Protein AF-A0A0P9E4F4-F1 (afdb_monomer)

Solvent-accessible surface area (backbone atoms only — not comparable to full-atom values): 10486 Å² total; per-residue (Å²): 132,84,81,77,81,78,55,58,77,39,74,25,90,86,70,77,80,37,35,20,54,76,41,73,68,65,57,85,72,80,91,80,84,92,82,88,83,90,85,92,75,81,88,75,91,70,77,76,73,96,77,68,70,87,76,65,38,74,69,51,46,50,49,49,63,70,72,52,89,61,93,42,73,69,57,48,54,44,43,58,50,37,49,62,71,40,55,89,82,46,57,46,65,58,41,44,49,45,44,51,52,49,49,54,49,47,64,72,68,58,71,87,80,89,54,65,48,47,56,44,38,8,49,52,36,33,52,20,60,78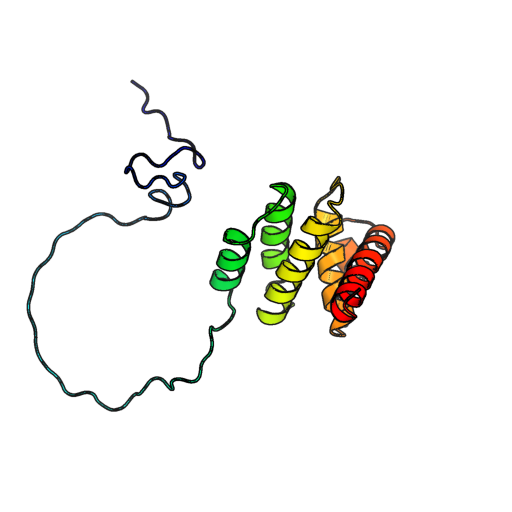,70,68,42,81,81,51,35,54,67,55,38,17,64,75,47,73,44,59,40,67,59,25,51,60,48,15,51,55,52,46,54,50,54,51,36,62,74,68,78,103

Secondary structure (DSSP, 8-state):
-PPPPPPTTSBPTTSSSSBGGGTTTT--PPP-------------S----S-------HHHHHHHHHHS--SSHHHHHHHHHHHHHHBTTB-HHHHHHHHHHHHHHHHHH----S-HHHHHHHHHHHHHHHHT-TT--HHHHHHHHT--HHHHHHHHHHHHHHHHHHHTT-

Sequence (170 aa):
MKLRKIGRNEPCPCGSGKKYKHCCLLTGEAPQLQAAAPNIGSPSNSRPSADQGPSLNAETVQTLIEVLDWPQEIYQSVAEQLAGQMTGTFDWQRITEAVALWHAYASHERPQIRKADVMLAAVEYAIGSMHGVAEVTQSALSAKYNVSSGSIAQRAQKITEFAEQMKNGK

Foldseek 3Di:
DDDDDDDQQPQPPVPPRHGVVVPVVPPPDDDDDDDDDDDDDDDDDDDPPPPDDPQQDPVNQLVVLVPQDAPDPLLSVLLNVLLVVCPPVDDSVLNSVLSVLSSVCCVVVVDDPPDSLLVSLQSQLLSCVVVVPVCSALVNSCVVSVHHSVSSVVSNVVSNVVVVCVVVVD

Radius of gyration: 21.68 Å; Cα contacts (8 Å, |Δi|>4): 140; chains: 1; bounding box: 40×51×58 Å

pLDDT: mean 85.3, std 18.38, range [38.75, 98.62]

Structure (mmCIF, N/CA/C/O backbone):
data_AF-A0A0P9E4F4-F1
#
_entry.id   AF-A0A0P9E4F4-F1
#
loop_
_atom_site.group_PDB
_atom_site.id
_atom_site.type_symbol
_atom_site.label_atom_id
_atom_site.label_alt_id
_atom_site.label_comp_id
_atom_site.label_asym_id
_atom_site.label_entity_id
_atom_site.label_seq_id
_atom_site.pdbx_PDB_ins_code
_atom_site.Cartn_x
_atom_site.Cartn_y
_atom_site.Cartn_z
_atom_site.occupancy
_atom_site.B_iso_or_equiv
_atom_site.auth_seq_id
_atom_site.auth_comp_id
_atom_site.auth_asym_id
_atom_site.auth_atom_id
_atom_site.pdbx_PDB_model_num
ATOM 1 N N . MET A 1 1 ? -16.386 -1.920 -45.097 1.00 41.28 1 MET A N 1
ATOM 2 C CA . MET A 1 1 ? -15.556 -2.785 -44.223 1.00 41.28 1 MET A CA 1
ATOM 3 C C . MET A 1 1 ? -15.353 -2.073 -42.889 1.00 41.28 1 MET A C 1
ATOM 5 O O . MET A 1 1 ? -14.961 -0.916 -42.903 1.00 41.28 1 MET A O 1
ATOM 9 N N . LYS A 1 2 ? -15.690 -2.699 -41.752 1.00 48.06 2 LYS A N 1
ATOM 10 C CA . LYS A 1 2 ? -15.477 -2.107 -40.416 1.00 48.06 2 LYS A CA 1
ATOM 11 C C . LYS A 1 2 ? -13.978 -2.150 -40.088 1.00 48.06 2 LYS A C 1
ATOM 13 O O . LYS A 1 2 ? -13.427 -3.248 -40.034 1.00 48.06 2 LYS A O 1
ATOM 18 N N . LEU A 1 3 ? -13.333 -1.000 -39.861 1.00 54.00 3 LEU A N 1
ATOM 19 C CA . LEU A 1 3 ? -11.995 -0.970 -39.257 1.00 54.00 3 LEU A CA 1
ATOM 20 C C . LEU A 1 3 ? -12.082 -1.648 -37.884 1.00 54.00 3 LEU A C 1
ATOM 22 O O . LEU A 1 3 ? -12.845 -1.215 -37.018 1.00 54.00 3 LEU A O 1
ATOM 26 N N . ARG A 1 4 ? -11.340 -2.742 -37.695 1.00 58.84 4 ARG A N 1
ATOM 27 C CA . ARG A 1 4 ? -11.236 -3.400 -36.391 1.00 58.84 4 ARG A CA 1
ATOM 28 C C . ARG A 1 4 ? -10.456 -2.468 -35.464 1.00 58.84 4 ARG A C 1
ATOM 30 O O . ARG A 1 4 ? -9.316 -2.127 -35.760 1.00 58.84 4 ARG A O 1
ATOM 37 N N . LYS A 1 5 ? -11.076 -2.039 -34.361 1.00 70.56 5 LYS A N 1
ATOM 38 C CA . LYS A 1 5 ? -10.369 -1.337 -33.283 1.00 70.56 5 LYS A CA 1
ATOM 39 C C . LYS A 1 5 ? -9.335 -2.299 -32.706 1.00 70.56 5 LYS A C 1
ATOM 41 O O . LYS A 1 5 ? -9.703 -3.367 -32.224 1.00 70.56 5 LYS A O 1
ATOM 46 N N . ILE A 1 6 ? -8.063 -1.935 -32.801 1.00 77.69 6 ILE A N 1
ATOM 47 C CA . ILE A 1 6 ? -6.970 -2.702 -32.213 1.00 77.69 6 ILE A CA 1
ATOM 48 C C . ILE A 1 6 ? -7.110 -2.729 -30.682 1.00 77.69 6 ILE A C 1
ATOM 50 O O . ILE A 1 6 ? -7.473 -1.728 -30.058 1.00 77.69 6 ILE A O 1
ATOM 54 N N . GLY A 1 7 ? -6.882 -3.894 -30.076 1.00 81.56 7 GLY A N 1
ATOM 55 C CA . GLY A 1 7 ? -6.971 -4.067 -28.628 1.00 81.56 7 GLY A CA 1
ATOM 56 C C . GLY A 1 7 ? -5.811 -3.375 -27.910 1.00 81.56 7 GLY A C 1
ATOM 57 O O . GLY A 1 7 ? -4.672 -3.436 -28.357 1.00 81.56 7 GLY A O 1
ATOM 58 N N . ARG A 1 8 ? -6.073 -2.747 -26.756 1.00 86.62 8 ARG A N 1
ATOM 59 C CA . ARG A 1 8 ? -5.061 -2.029 -25.948 1.00 86.62 8 ARG A CA 1
ATOM 60 C C . ARG A 1 8 ? -3.827 -2.889 -25.605 1.00 86.62 8 ARG A C 1
ATOM 62 O O . ARG A 1 8 ? -2.733 -2.355 -25.485 1.00 86.62 8 ARG A O 1
ATOM 69 N N . ASN A 1 9 ? -3.982 -4.206 -25.468 1.00 84.94 9 ASN A N 1
ATOM 70 C CA . ASN A 1 9 ? -2.897 -5.127 -25.107 1.00 84.94 9 ASN A CA 1
ATOM 71 C C . ASN A 1 9 ? -2.233 -5.834 -26.308 1.00 84.94 9 ASN A C 1
ATOM 73 O O . ASN A 1 9 ? -1.271 -6.566 -26.093 1.00 84.94 9 ASN A O 1
ATOM 77 N N . GLU A 1 10 ? -2.721 -5.621 -27.534 1.00 89.62 10 GLU A N 1
ATOM 78 C CA . GLU A 1 10 ? -2.151 -6.213 -28.756 1.00 89.62 10 GLU A CA 1
ATOM 79 C C . GLU A 1 10 ? -0.761 -5.630 -29.057 1.00 89.62 10 GLU A C 1
ATOM 81 O O . GLU A 1 10 ? -0.484 -4.496 -28.646 1.00 89.62 10 GLU A O 1
ATOM 86 N N . PRO A 1 11 ? 0.118 -6.346 -29.784 1.00 88.69 11 PRO A N 1
ATOM 87 C CA . PRO A 1 11 ? 1.371 -5.774 -30.266 1.00 88.69 11 PRO A CA 1
ATOM 88 C C . PRO A 1 11 ? 1.107 -4.512 -31.095 1.00 88.69 11 PRO A C 1
ATOM 90 O O . PRO A 1 11 ? 0.208 -4.460 -31.935 1.00 88.69 11 PRO A O 1
ATOM 93 N N . CYS A 1 12 ? 1.885 -3.466 -30.830 1.00 90.38 12 CYS A N 1
ATOM 94 C CA . CYS A 1 12 ? 1.696 -2.172 -31.457 1.00 90.38 12 CYS A CA 1
ATOM 95 C C . CYS A 1 12 ? 2.067 -2.245 -32.950 1.00 90.38 12 CYS A C 1
ATOM 97 O O . CYS A 1 12 ? 3.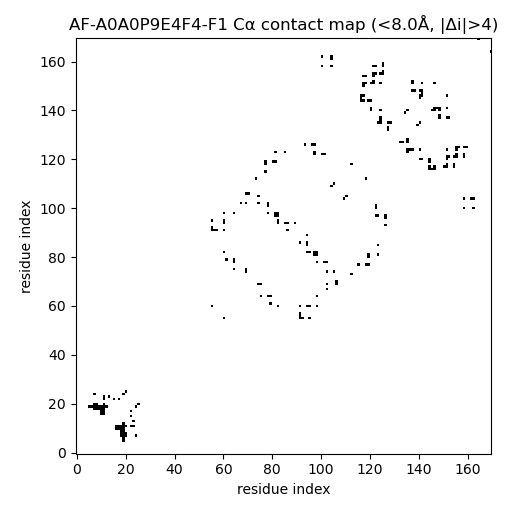178 -2.668 -33.283 1.00 90.38 12 CYS A O 1
ATOM 99 N N . PRO A 1 13 ? 1.193 -1.780 -33.862 1.00 86.31 13 PRO A N 1
ATOM 100 C CA . PRO A 1 13 ? 1.388 -1.939 -35.302 1.00 86.31 13 PRO A CA 1
ATOM 101 C C . PRO A 1 13 ? 2.495 -1.041 -35.871 1.00 86.31 13 PRO A C 1
ATOM 103 O O . PRO A 1 13 ? 2.852 -1.191 -37.032 1.00 86.31 13 PRO A O 1
ATOM 106 N N . CYS A 1 14 ? 3.067 -0.130 -35.076 1.00 86.75 14 CYS A N 1
ATOM 107 C CA . CYS A 1 14 ? 4.218 0.676 -35.489 1.00 86.75 14 CYS A CA 1
ATOM 108 C C . CYS A 1 14 ? 5.543 -0.107 -35.514 1.00 86.75 14 CYS A C 1
ATOM 110 O O . CYS A 1 14 ? 6.579 0.469 -35.833 1.00 86.75 14 CYS A O 1
ATOM 112 N N . GLY A 1 15 ? 5.532 -1.395 -35.149 1.00 80.38 15 GLY A N 1
ATOM 113 C CA . GLY A 1 15 ? 6.723 -2.246 -35.178 1.00 80.38 15 GLY A CA 1
ATOM 114 C C . GLY A 1 15 ? 7.659 -2.062 -33.983 1.00 80.38 15 GLY A C 1
ATOM 115 O O . GLY A 1 15 ? 8.759 -2.600 -33.985 1.00 80.38 15 GLY A O 1
ATOM 116 N N . SER A 1 16 ? 7.232 -1.350 -32.936 1.00 85.94 16 SER A N 1
ATOM 117 C CA . SER A 1 16 ? 8.053 -1.108 -31.740 1.00 85.94 16 SER A CA 1
ATOM 118 C C . SER A 1 16 ? 8.265 -2.337 -30.850 1.00 85.94 16 SER A C 1
ATOM 120 O O . SER A 1 16 ? 9.047 -2.275 -29.905 1.00 85.94 16 SER A O 1
ATOM 122 N N . GLY A 1 17 ? 7.521 -3.424 -31.079 1.00 84.62 17 GLY A N 1
ATOM 123 C CA . GLY A 1 17 ? 7.515 -4.614 -30.219 1.00 84.62 17 GLY A CA 1
ATOM 124 C C . GLY A 1 17 ? 6.793 -4.433 -28.874 1.00 84.62 17 GLY A C 1
ATOM 125 O O . GLY A 1 17 ? 6.658 -5.395 -28.122 1.00 84.62 17 GLY A O 1
ATOM 126 N N . LYS A 1 18 ? 6.290 -3.230 -28.562 1.00 86.25 18 LYS A N 1
ATOM 127 C CA . LYS A 1 18 ? 5.537 -2.923 -27.330 1.00 86.25 18 LYS A CA 1
ATOM 128 C C . LYS A 1 18 ? 4.038 -3.194 -27.509 1.00 86.25 18 LYS A C 1
A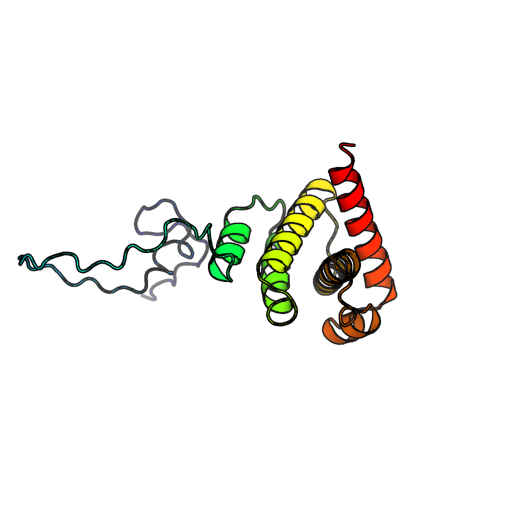TOM 130 O O . LYS A 1 18 ? 3.550 -3.207 -28.635 1.00 86.25 18 LYS A O 1
ATOM 135 N N . LYS A 1 19 ? 3.272 -3.349 -26.418 1.00 86.69 19 LYS A N 1
ATOM 136 C CA . LYS A 1 19 ? 1.791 -3.397 -26.483 1.00 86.69 19 LYS A CA 1
ATOM 137 C C . LYS A 1 19 ? 1.228 -2.035 -26.919 1.00 86.69 19 LYS A C 1
ATOM 139 O O . LYS A 1 19 ? 1.798 -1.002 -26.570 1.00 86.69 19 LYS A O 1
ATOM 144 N N . TYR A 1 20 ? 0.096 -2.012 -27.624 1.00 88.88 20 TYR A N 1
ATOM 145 C CA . TYR A 1 20 ? -0.506 -0.799 -28.197 1.00 88.88 20 TYR A CA 1
ATOM 146 C C . TYR A 1 20 ? -0.745 0.300 -27.147 1.00 88.88 20 TYR A C 1
ATOM 148 O O . TYR A 1 20 ? -0.424 1.465 -27.388 1.00 88.88 20 TYR A O 1
ATOM 156 N N . LYS A 1 21 ? -1.193 -0.075 -25.940 1.00 87.75 21 LYS A N 1
ATOM 157 C CA . LYS A 1 21 ? -1.383 0.840 -24.803 1.00 87.75 21 LYS A CA 1
ATOM 158 C C . LYS A 1 21 ? -0.106 1.470 -24.252 1.00 87.75 21 LYS A C 1
ATOM 160 O O . LYS A 1 21 ? -0.220 2.466 -23.566 1.00 87.75 21 LYS A O 1
ATOM 165 N N . HIS A 1 22 ? 1.067 0.909 -24.537 1.00 84.19 22 HIS A N 1
ATOM 166 C CA . HIS A 1 22 ? 2.375 1.403 -24.079 1.00 84.19 22 HIS A CA 1
ATOM 167 C C . HIS A 1 22 ? 3.188 2.024 -25.221 1.00 84.19 22 HIS A C 1
ATOM 169 O O . HIS A 1 22 ? 4.414 2.129 -25.162 1.00 84.19 22 HIS A O 1
ATOM 175 N N . CYS A 1 23 ? 2.518 2.357 -26.320 1.00 89.06 23 CYS A N 1
ATOM 176 C CA . CYS A 1 23 ? 3.145 2.929 -27.494 1.00 89.06 23 CYS A CA 1
ATOM 177 C C . CYS A 1 23 ? 2.186 3.948 -28.118 1.00 89.06 23 CYS A C 1
ATOM 179 O O . CYS A 1 23 ? 1.888 4.958 -27.489 1.00 89.06 23 CYS A O 1
ATOM 181 N N . CYS A 1 24 ? 1.647 3.675 -29.305 1.00 86.25 24 CYS A N 1
ATOM 182 C CA . CYS A 1 24 ? 0.865 4.645 -30.070 1.00 86.25 24 CYS A CA 1
ATOM 183 C C . CYS A 1 24 ? -0.470 5.068 -29.436 1.00 86.25 24 CYS A C 1
ATOM 185 O O . CYS A 1 24 ? -1.075 6.012 -29.926 1.00 86.25 24 CYS A O 1
ATOM 187 N N . LEU A 1 25 ? -0.960 4.395 -28.389 1.00 82.19 25 LEU A N 1
ATOM 188 C CA . LEU A 1 25 ? -2.140 4.869 -27.657 1.00 82.19 25 LEU A CA 1
ATOM 189 C C . LEU A 1 25 ? -1.818 6.024 -26.692 1.00 82.19 25 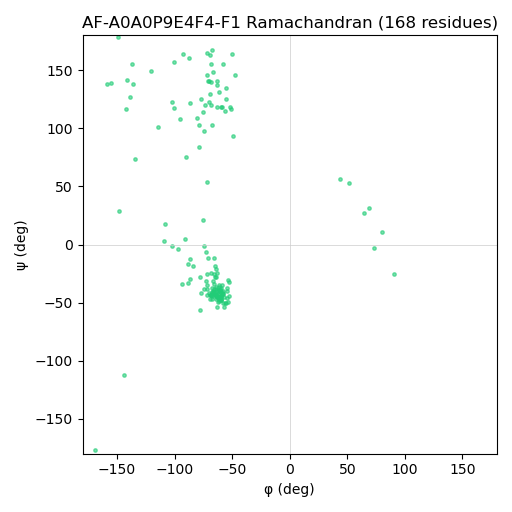LEU A C 1
ATOM 191 O O . LEU A 1 25 ? -2.703 6.819 -26.396 1.00 82.19 25 LEU A O 1
ATOM 195 N N . LEU A 1 26 ? -0.583 6.091 -26.184 1.00 74.69 26 LEU A N 1
ATOM 196 C CA . LEU A 1 26 ? -0.126 7.155 -25.281 1.00 74.69 26 LEU A CA 1
ATOM 197 C C . LEU A 1 26 ? 0.399 8.362 -26.057 1.00 74.69 26 LEU A C 1
ATOM 199 O O . LEU A 1 26 ? 0.311 9.489 -25.583 1.00 74.69 26 LEU A O 1
ATOM 203 N N . THR A 1 27 ? 0.942 8.133 -27.253 1.00 63.41 27 THR A N 1
ATOM 204 C CA . THR A 1 27 ? 1.466 9.197 -28.111 1.00 63.41 27 THR A CA 1
ATOM 205 C C . THR A 1 27 ? 0.309 9.893 -28.831 1.00 63.41 27 THR A C 1
ATOM 207 O O . THR A 1 27 ? -0.044 9.546 -29.953 1.00 63.41 27 THR A O 1
ATOM 210 N N . GLY A 1 28 ? -0.317 10.861 -28.167 1.00 61.66 28 GLY A N 1
ATOM 211 C CA . GLY A 1 28 ? -1.383 11.700 -28.722 1.00 61.66 28 GLY A CA 1
ATOM 212 C C . GLY A 1 28 ? -0.918 12.788 -29.699 1.00 61.66 28 GLY A C 1
ATOM 213 O O . GLY A 1 28 ? -1.652 13.751 -29.887 1.00 61.66 28 GLY A O 1
ATOM 214 N N . GLU A 1 29 ? 0.264 12.676 -30.316 1.00 46.03 29 GLU A N 1
ATOM 215 C CA . GLU A 1 29 ? 0.848 13.766 -31.109 1.00 46.03 29 GLU A CA 1
ATOM 216 C C . GLU A 1 29 ? 0.685 13.546 -32.625 1.00 46.03 29 GLU A C 1
ATOM 218 O O . GLU A 1 29 ? 1.142 12.549 -33.193 1.00 46.03 29 GLU A O 1
ATOM 223 N N . ALA A 1 30 ? 0.048 14.513 -33.289 1.00 38.75 30 ALA A N 1
ATOM 224 C CA . ALA A 1 30 ? 0.022 14.639 -34.743 1.00 38.75 30 ALA A CA 1
ATOM 225 C C . ALA A 1 30 ? 1.397 15.106 -35.274 1.00 38.75 30 ALA A C 1
ATOM 227 O O . ALA A 1 30 ? 2.050 15.922 -34.624 1.00 38.75 30 ALA A O 1
ATOM 228 N N . PRO A 1 31 ? 1.850 14.660 -36.462 1.00 46.19 31 PRO A N 1
ATOM 229 C CA . PRO A 1 31 ? 3.150 15.056 -36.984 1.00 46.19 31 PRO A CA 1
ATOM 230 C C . PRO A 1 31 ? 3.035 16.375 -37.758 1.00 46.19 31 PRO A C 1
ATOM 232 O O . PRO A 1 31 ? 2.332 16.416 -38.767 1.00 46.19 31 PRO A O 1
ATOM 235 N N . GLN A 1 32 ? 3.767 17.423 -37.366 1.00 42.09 32 GLN A N 1
ATOM 236 C CA . GLN A 1 32 ? 4.124 18.505 -38.293 1.00 42.09 32 GLN A CA 1
ATOM 237 C C . GLN A 1 32 ? 5.590 18.948 -38.172 1.00 42.09 32 GLN A C 1
ATOM 239 O O . GLN A 1 32 ? 6.175 19.006 -37.097 1.00 42.09 32 GLN A O 1
ATOM 244 N N . LEU A 1 33 ? 6.153 19.164 -39.361 1.00 48.53 33 LEU A N 1
ATOM 245 C CA . LEU A 1 33 ? 7.550 19.286 -39.773 1.00 48.53 33 LEU A CA 1
ATOM 246 C C . LEU A 1 33 ? 8.306 20.546 -39.290 1.00 48.53 33 LEU A C 1
ATOM 248 O O . LEU A 1 33 ? 7.726 21.557 -38.918 1.00 48.53 33 LEU A O 1
ATOM 252 N N . GLN A 1 34 ? 9.637 20.437 -39.384 1.00 46.41 34 GLN A N 1
ATOM 253 C CA . GLN A 1 34 ? 10.724 21.368 -39.038 1.00 46.41 34 GLN A CA 1
ATOM 254 C C . GLN A 1 34 ? 10.720 22.750 -39.727 1.00 46.41 34 GLN A C 1
ATOM 256 O O . GLN A 1 34 ? 10.367 22.853 -40.899 1.00 46.41 34 GLN A O 1
ATOM 261 N N . ALA A 1 35 ? 11.352 23.739 -39.070 1.00 38.75 35 ALA A N 1
ATOM 262 C CA . ALA A 1 35 ? 12.289 24.686 -39.701 1.00 38.75 35 ALA A CA 1
ATOM 263 C C . ALA A 1 35 ? 13.294 25.285 -38.679 1.00 38.75 35 ALA A C 1
ATOM 265 O O . ALA A 1 35 ? 12.928 25.603 -37.551 1.00 38.75 35 ALA A O 1
ATOM 266 N N . ALA A 1 36 ? 14.563 25.410 -39.099 1.00 43.50 36 ALA A N 1
ATOM 267 C CA . ALA A 1 36 ? 15.715 26.041 -38.422 1.00 43.50 36 ALA A CA 1
ATOM 268 C C . ALA A 1 36 ? 15.540 27.584 -38.286 1.00 43.50 36 ALA A C 1
ATOM 270 O O . ALA A 1 36 ? 14.671 28.136 -38.947 1.00 43.50 36 ALA A O 1
ATOM 271 N N . ALA A 1 37 ? 16.288 28.393 -37.515 1.00 49.03 37 ALA A N 1
ATOM 272 C CA . ALA A 1 37 ? 17.725 28.448 -37.202 1.00 49.03 37 ALA A CA 1
ATOM 273 C C . ALA A 1 37 ? 17.981 29.458 -36.018 1.00 49.03 37 ALA A C 1
ATOM 275 O O . ALA A 1 37 ? 17.010 29.978 -35.468 1.00 49.03 37 ALA A O 1
ATOM 276 N N . PRO A 1 38 ? 19.237 29.728 -35.585 1.00 66.12 38 PRO A N 1
ATOM 277 C CA . PRO A 1 38 ? 19.608 30.074 -34.201 1.00 66.12 38 PRO A CA 1
ATOM 278 C C . PRO A 1 38 ? 19.653 31.580 -33.892 1.00 66.12 38 PRO A C 1
ATOM 280 O O . PRO A 1 38 ? 19.796 32.381 -34.808 1.00 66.12 38 PRO A O 1
ATOM 283 N N . ASN A 1 39 ? 19.663 31.957 -32.601 1.00 55.25 39 ASN A N 1
ATOM 284 C CA . ASN A 1 39 ? 20.497 33.065 -32.116 1.00 55.25 39 ASN A CA 1
ATOM 285 C C . ASN A 1 39 ? 20.777 33.025 -30.605 1.00 55.25 39 ASN A C 1
ATOM 287 O O . ASN A 1 39 ? 19.924 32.732 -29.772 1.00 55.25 39 ASN A O 1
ATOM 291 N N . ILE A 1 40 ? 22.042 33.324 -30.328 1.00 57.62 40 ILE A N 1
ATOM 292 C CA . ILE A 1 40 ? 22.789 33.270 -29.078 1.00 57.62 40 ILE A CA 1
ATOM 293 C C . ILE A 1 40 ? 22.410 34.467 -28.197 1.00 57.62 40 ILE A C 1
ATOM 295 O O . ILE A 1 40 ? 22.552 35.614 -28.613 1.00 57.62 40 ILE A O 1
ATOM 299 N N . GLY A 1 41 ? 21.978 34.192 -26.967 1.00 46.19 41 GLY A N 1
ATOM 300 C CA . GLY A 1 41 ? 21.808 35.166 -25.892 1.00 46.19 41 GLY A CA 1
ATOM 301 C C . GLY A 1 41 ? 22.311 34.560 -24.582 1.00 46.19 41 GLY A C 1
ATOM 302 O O . GLY A 1 41 ? 21.959 33.436 -24.241 1.00 46.19 41 GLY A O 1
ATOM 303 N N . SER A 1 42 ? 23.201 35.284 -23.909 1.00 47.16 42 SER A N 1
ATOM 304 C CA . SER A 1 42 ? 24.007 34.882 -22.752 1.00 47.16 42 SER A CA 1
ATOM 305 C C . SER A 1 42 ? 23.249 34.170 -21.616 1.00 47.16 42 SER A C 1
ATOM 307 O O . SER A 1 42 ? 22.124 34.557 -21.293 1.00 47.16 42 SER A O 1
ATOM 309 N N . PRO A 1 43 ? 23.882 33.201 -20.920 1.00 48.47 43 PRO A N 1
ATOM 310 C CA . PRO A 1 43 ? 23.283 32.539 -19.771 1.00 48.47 43 PRO A CA 1
ATOM 311 C C . PRO A 1 43 ? 23.302 33.487 -18.567 1.00 48.47 43 PRO A C 1
ATOM 313 O O . PRO A 1 43 ? 24.308 33.627 -17.871 1.00 48.47 43 PRO A O 1
ATOM 316 N N . SER A 1 44 ? 22.175 34.157 -18.326 1.00 50.59 44 SER A N 1
ATOM 317 C CA . SER A 1 44 ? 21.917 34.786 -17.036 1.00 50.59 44 SER A CA 1
ATOM 318 C C . SER A 1 44 ? 21.676 33.690 -16.002 1.00 50.59 44 SER A C 1
ATOM 320 O O . SER A 1 44 ? 20.831 32.810 -16.156 1.00 50.59 44 SER A O 1
ATOM 322 N N . ASN A 1 45 ? 22.507 33.750 -14.975 1.00 55.81 45 ASN A N 1
ATOM 323 C CA . ASN A 1 45 ? 22.679 32.828 -13.873 1.00 55.81 45 ASN A CA 1
ATOM 324 C C . ASN A 1 45 ? 21.349 32.437 -13.191 1.00 55.81 45 ASN A C 1
ATOM 326 O O . ASN A 1 45 ? 20.886 33.091 -12.264 1.00 55.81 45 ASN A O 1
ATOM 330 N N . SER A 1 46 ? 20.756 31.329 -13.625 1.00 47.78 46 SER A N 1
ATOM 331 C CA . SER A 1 46 ? 19.851 30.505 -12.818 1.00 47.78 46 SER A CA 1
ATOM 332 C C . SER A 1 46 ? 20.275 29.063 -13.027 1.00 47.78 46 SER A C 1
ATOM 334 O O . SER A 1 46 ? 19.676 28.292 -13.767 1.00 47.78 46 SER A O 1
ATOM 336 N N . ARG A 1 47 ? 21.411 28.726 -12.415 1.00 41.47 47 ARG A N 1
ATOM 337 C CA . ARG A 1 47 ? 21.832 27.341 -12.245 1.00 41.47 47 ARG A CA 1
ATOM 338 C C . ARG A 1 47 ? 20.679 26.644 -11.509 1.00 41.47 47 ARG A C 1
ATOM 340 O O . ARG A 1 47 ? 20.410 27.039 -10.373 1.00 41.47 47 ARG A O 1
ATOM 347 N N . PRO A 1 48 ? 19.971 25.667 -12.103 1.00 45.19 48 PRO A N 1
ATOM 348 C CA . PRO A 1 48 ? 19.139 24.786 -11.306 1.00 45.19 48 PRO A CA 1
ATOM 349 C C . PRO A 1 48 ? 20.109 24.126 -10.334 1.00 45.19 48 PRO A C 1
ATOM 351 O O . PRO A 1 48 ? 21.096 23.521 -10.765 1.00 45.19 48 PRO A O 1
ATOM 354 N N . SER A 1 49 ? 19.916 24.344 -9.036 1.00 46.88 49 SER A N 1
ATOM 355 C CA . SER A 1 49 ? 20.693 23.642 -8.026 1.00 46.88 49 SER A CA 1
ATOM 356 C C . SER A 1 49 ? 20.609 22.151 -8.330 1.00 46.88 49 SER A C 1
ATOM 358 O O . SER A 1 49 ? 19.526 21.571 -8.363 1.00 46.88 49 SER A O 1
ATOM 360 N N . ALA A 1 50 ? 21.768 21.560 -8.598 1.00 48.12 50 ALA A N 1
ATOM 361 C CA . ALA A 1 50 ? 21.972 20.138 -8.811 1.00 48.12 50 ALA A CA 1
ATOM 362 C C . ALA A 1 50 ? 21.832 19.367 -7.483 1.00 48.12 50 ALA A C 1
ATOM 364 O O . ALA A 1 50 ? 22.757 18.674 -7.077 1.00 48.12 50 ALA A O 1
ATOM 365 N N . ASP A 1 51 ? 20.706 19.550 -6.788 1.00 51.72 51 ASP A N 1
ATOM 366 C CA . ASP A 1 51 ? 20.456 19.014 -5.443 1.00 51.72 51 ASP A CA 1
ATOM 367 C C . ASP A 1 51 ? 18.970 18.690 -5.197 1.00 51.72 51 ASP A C 1
ATOM 369 O O . ASP A 1 51 ? 18.464 18.763 -4.084 1.00 51.72 51 ASP A O 1
ATOM 373 N N . GLN A 1 52 ? 18.228 18.345 -6.250 1.00 50.34 52 GLN A N 1
ATOM 374 C CA . GLN A 1 52 ? 16.958 17.646 -6.083 1.00 50.34 52 GLN A CA 1
ATOM 375 C C . GLN A 1 52 ? 17.130 16.263 -6.690 1.00 50.34 52 GLN A C 1
ATOM 377 O O . GLN A 1 52 ? 17.111 16.094 -7.909 1.00 50.34 52 GLN A O 1
ATOM 382 N N . GLY A 1 53 ? 17.336 15.266 -5.823 1.00 54.72 53 GLY A N 1
ATOM 383 C CA . GLY A 1 53 ? 17.069 13.877 -6.191 1.00 54.72 53 GLY A CA 1
ATOM 384 C C . GLY A 1 53 ? 15.660 13.755 -6.793 1.00 54.72 53 GLY A C 1
ATOM 385 O O . GLY A 1 53 ? 14.859 14.685 -6.662 1.00 54.72 53 GLY A O 1
ATOM 386 N N . PRO A 1 54 ? 15.337 12.647 -7.479 1.00 58.91 54 PRO A N 1
ATOM 387 C CA . PRO A 1 54 ? 14.046 12.507 -8.145 1.00 58.91 54 PRO A CA 1
ATOM 388 C C . PRO A 1 54 ? 12.909 12.834 -7.167 1.00 58.91 54 PRO A C 1
ATOM 390 O O . PRO A 1 54 ? 12.762 12.184 -6.132 1.00 58.91 54 PRO A O 1
ATOM 393 N N . SER A 1 55 ? 12.145 13.888 -7.471 1.00 78.44 55 SER A N 1
ATOM 394 C CA . SER A 1 55 ? 10.979 14.278 -6.684 1.00 78.44 55 SER A CA 1
ATOM 395 C C . SER A 1 55 ? 9.935 13.183 -6.863 1.00 78.44 55 SER A C 1
ATOM 397 O O . SER A 1 55 ? 9.323 13.075 -7.925 1.00 78.44 55 SER A O 1
ATOM 399 N N . LEU A 1 56 ? 9.787 12.324 -5.850 1.00 88.38 56 LEU A N 1
ATOM 400 C CA . LEU A 1 56 ? 8.743 11.305 -5.844 1.00 88.38 56 LEU A CA 1
ATOM 401 C C . LEU A 1 56 ? 7.396 12.002 -6.045 1.00 88.38 56 LEU A C 1
ATOM 403 O O . LEU A 1 56 ? 7.050 12.935 -5.321 1.00 88.38 56 LEU A O 1
ATOM 407 N N . ASN A 1 57 ? 6.660 11.559 -7.056 1.00 92.62 57 ASN A N 1
ATOM 408 C CA . ASN A 1 57 ? 5.374 12.113 -7.454 1.00 92.62 57 ASN A CA 1
ATOM 409 C C . ASN A 1 57 ? 4.490 11.008 -8.053 1.00 92.62 57 ASN A C 1
ATOM 411 O O . ASN A 1 57 ? 4.921 9.860 -8.187 1.00 92.62 57 ASN A O 1
ATOM 415 N N . ALA A 1 58 ? 3.266 11.365 -8.446 1.00 91.06 58 ALA A N 1
ATOM 416 C CA . ALA A 1 58 ? 2.319 10.432 -9.054 1.00 91.06 58 ALA A CA 1
ATOM 417 C C . ALA A 1 58 ? 2.903 9.679 -10.264 1.00 91.06 58 ALA A C 1
ATOM 419 O O . ALA A 1 58 ? 2.751 8.465 -10.364 1.00 91.06 58 ALA A O 1
ATOM 420 N N . GLU A 1 59 ? 3.605 10.380 -11.158 1.00 92.12 59 GLU A N 1
ATOM 421 C CA . GLU A 1 59 ? 4.208 9.785 -12.357 1.00 92.12 59 GLU A CA 1
ATOM 422 C C . GLU A 1 59 ? 5.323 8.793 -12.006 1.00 92.12 59 GLU A C 1
ATOM 424 O O . GLU A 1 59 ? 5.426 7.725 -12.607 1.00 92.12 59 GLU A O 1
ATOM 429 N N . THR A 1 60 ? 6.123 9.105 -10.989 1.00 94.12 60 THR A N 1
ATOM 430 C CA . THR A 1 60 ? 7.218 8.248 -10.524 1.00 94.12 60 THR A CA 1
ATOM 431 C C . THR A 1 60 ? 6.675 6.993 -9.851 1.00 94.12 60 THR A C 1
ATOM 433 O O . THR A 1 60 ? 7.172 5.900 -10.108 1.00 94.12 60 THR A O 1
ATOM 436 N N . VAL A 1 61 ? 5.620 7.124 -9.040 1.00 96.56 61 VAL A N 1
ATOM 437 C CA . VAL A 1 61 ? 4.922 5.979 -8.435 1.00 96.56 61 VAL A CA 1
ATOM 438 C C . VAL A 1 61 ? 4.288 5.107 -9.516 1.00 96.56 61 VAL A C 1
ATOM 440 O O . VAL A 1 61 ? 4.439 3.889 -9.4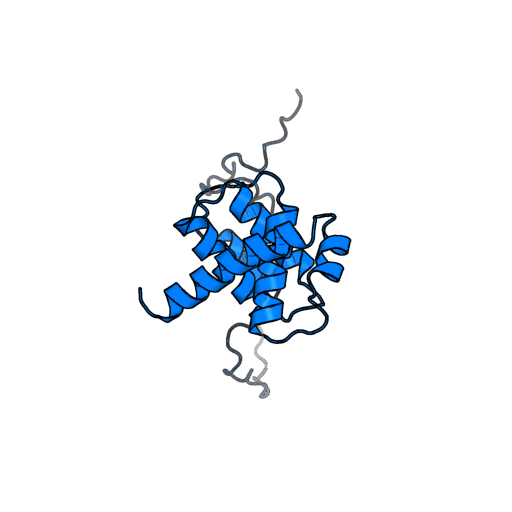79 1.00 96.56 61 VAL A O 1
ATOM 443 N N . GLN A 1 62 ? 3.635 5.707 -10.511 1.00 96.06 62 GLN A N 1
ATOM 444 C CA . GLN A 1 62 ? 3.046 4.957 -11.618 1.00 96.06 62 GLN A CA 1
ATOM 445 C C . GLN A 1 62 ? 4.119 4.238 -12.444 1.00 96.06 62 GLN A C 1
ATOM 447 O O . GLN A 1 62 ? 3.977 3.056 -12.744 1.00 96.06 62 GLN A O 1
ATOM 452 N N . THR A 1 63 ? 5.230 4.915 -12.738 1.00 95.31 63 THR A N 1
ATOM 453 C CA . THR A 1 63 ? 6.381 4.312 -13.422 1.00 95.31 63 THR A CA 1
ATOM 454 C C . THR A 1 63 ? 6.935 3.142 -12.616 1.00 95.31 63 THR A C 1
ATOM 456 O O . THR A 1 63 ? 7.167 2.081 -13.186 1.00 95.31 63 THR A O 1
ATOM 459 N N . LEU A 1 64 ? 7.093 3.291 -11.293 1.00 96.38 64 LEU A N 1
ATOM 460 C CA . LEU A 1 64 ? 7.512 2.206 -10.404 1.00 96.38 64 LEU A CA 1
ATOM 461 C C . LEU A 1 64 ? 6.571 1.002 -10.525 1.00 96.38 64 LEU A C 1
ATOM 463 O O . LEU A 1 64 ? 7.037 -0.110 -10.751 1.00 96.38 64 LEU A O 1
ATOM 467 N N . ILE A 1 65 ? 5.258 1.214 -10.420 1.00 97.44 65 ILE A N 1
ATOM 468 C CA . ILE A 1 65 ? 4.266 0.138 -10.549 1.00 97.44 65 ILE A CA 1
ATOM 469 C C . ILE A 1 65 ? 4.398 -0.567 -11.903 1.00 97.44 65 ILE A C 1
ATOM 471 O O . ILE A 1 65 ? 4.303 -1.789 -11.961 1.00 97.44 65 ILE A O 1
ATOM 475 N N . GLU A 1 66 ? 4.641 0.170 -12.983 1.00 94.94 66 GLU A N 1
ATOM 476 C CA . GLU A 1 66 ? 4.751 -0.394 -14.330 1.00 94.94 66 GLU A CA 1
ATOM 477 C C . GLU A 1 66 ? 6.041 -1.184 -14.578 1.00 94.94 66 GLU A C 1
ATOM 479 O O . GLU A 1 66 ? 6.019 -2.130 -15.368 1.00 94.94 66 GLU A O 1
ATOM 484 N N . VAL A 1 67 ? 7.155 -0.815 -13.937 1.00 96.12 67 VAL A N 1
ATOM 485 C CA . VAL A 1 67 ? 8.452 -1.496 -14.126 1.00 96.12 67 VAL A CA 1
ATOM 486 C C . VAL A 1 67 ? 8.667 -2.682 -13.187 1.00 96.12 67 VAL A C 1
ATOM 488 O O . VAL A 1 67 ? 9.550 -3.500 -13.443 1.00 96.12 67 VAL A O 1
ATOM 491 N N . LEU A 1 68 ? 7.894 -2.783 -12.103 1.00 96.25 68 LEU A N 1
ATOM 492 C CA . LEU A 1 68 ? 7.953 -3.919 -11.186 1.00 96.25 68 LEU A CA 1
ATOM 493 C C . LEU A 1 68 ? 7.424 -5.198 -11.852 1.00 96.25 68 LEU A C 1
ATOM 495 O O . LEU A 1 68 ? 6.418 -5.187 -12.560 1.00 96.25 68 LEU A O 1
ATOM 499 N N . ASP A 1 69 ? 8.092 -6.324 -11.586 1.00 96.75 69 ASP A N 1
ATOM 500 C CA . ASP A 1 69 ? 7.639 -7.638 -12.045 1.00 96.75 69 ASP A CA 1
ATOM 501 C C . ASP A 1 69 ? 6.541 -8.169 -11.115 1.00 96.75 69 ASP A C 1
ATOM 503 O O . ASP A 1 69 ? 6.801 -8.503 -9.956 1.00 96.75 69 ASP A O 1
ATOM 507 N N . TRP A 1 70 ? 5.301 -8.209 -11.605 1.00 97.31 70 TRP A N 1
ATOM 508 C CA . TRP A 1 70 ? 4.133 -8.648 -10.843 1.00 97.31 70 TRP A CA 1
ATOM 509 C C . TRP A 1 70 ? 3.766 -10.093 -11.196 1.00 97.31 70 TRP A C 1
ATOM 511 O O . TRP A 1 70 ? 3.316 -10.349 -12.315 1.00 97.31 70 TRP A O 1
ATOM 521 N N . PRO A 1 71 ? 3.825 -11.045 -10.241 1.00 95.19 71 PRO A N 1
ATOM 522 C CA . PRO A 1 71 ? 3.493 -12.444 -10.526 1.00 95.19 71 PRO A CA 1
ATOM 523 C C . PRO A 1 71 ? 2.038 -12.687 -10.944 1.00 95.19 71 PRO A C 1
ATOM 525 O O . PRO A 1 71 ? 1.728 -13.729 -11.519 1.00 95.19 71 PRO A O 1
ATOM 528 N N . GLN A 1 72 ? 1.131 -11.765 -10.608 1.00 95.06 72 GLN A N 1
ATOM 529 C CA . GLN A 1 72 ? -0.275 -11.808 -11.002 1.00 95.06 72 GLN A CA 1
ATOM 530 C C . GLN A 1 72 ? -0.780 -10.401 -11.332 1.00 95.06 72 GLN A C 1
ATOM 532 O O . GLN A 1 72 ? -0.485 -9.447 -10.613 1.00 95.06 72 GLN A O 1
ATOM 537 N N . GLU A 1 73 ? -1.626 -10.287 -12.361 1.00 95.75 73 GLU A N 1
ATOM 538 C CA . GLU A 1 73 ? -2.222 -9.012 -12.801 1.00 95.75 73 GLU A CA 1
ATOM 539 C C . GLU A 1 73 ? -3.029 -8.327 -11.686 1.00 95.75 73 GLU A C 1
ATOM 541 O O . GLU A 1 73 ? -3.002 -7.106 -11.538 1.00 95.75 73 GLU A O 1
ATOM 546 N N . ILE A 1 74 ? -3.690 -9.114 -10.831 1.00 97.25 74 ILE A N 1
ATOM 547 C CA . ILE A 1 74 ? -4.438 -8.578 -9.690 1.00 97.25 74 ILE A CA 1
ATOM 548 C C . ILE A 1 74 ? -3.533 -7.870 -8.670 1.00 97.25 74 ILE A C 1
ATOM 550 O O . ILE A 1 74 ? -3.988 -6.944 -8.006 1.00 97.25 74 ILE A O 1
ATOM 554 N N . TYR A 1 75 ? -2.255 -8.246 -8.555 1.00 98.50 75 TYR A N 1
ATOM 555 C CA . TYR A 1 75 ? -1.321 -7.580 -7.643 1.00 98.50 75 TYR A CA 1
ATOM 556 C C . TYR A 1 75 ? -0.943 -6.192 -8.152 1.00 98.50 75 TYR A C 1
ATOM 558 O O . TYR A 1 75 ? -0.993 -5.238 -7.376 1.00 98.50 75 TYR A O 1
ATOM 566 N N . GLN A 1 76 ? -0.676 -6.066 -9.454 1.00 98.38 76 GLN A N 1
ATOM 567 C CA . GLN A 1 76 ? -0.458 -4.770 -10.094 1.00 98.38 76 GLN A CA 1
ATOM 568 C C . GLN A 1 76 ? -1.691 -3.870 -9.945 1.00 98.38 76 GLN A C 1
ATOM 570 O O . GLN A 1 76 ? -1.571 -2.730 -9.508 1.00 98.38 76 GLN A O 1
ATOM 575 N N . SER A 1 77 ? -2.890 -4.399 -10.212 1.00 98.12 77 SER A N 1
ATOM 576 C CA . SER A 1 77 ? -4.135 -3.627 -10.085 1.00 98.12 77 SER A CA 1
ATOM 577 C C . SER A 1 77 ? -4.394 -3.135 -8.655 1.00 98.12 77 SER A C 1
ATOM 579 O O . SER A 1 77 ? -4.913 -2.034 -8.465 1.00 98.12 77 SER A O 1
ATOM 581 N N . VAL A 1 78 ? -4.020 -3.918 -7.636 1.00 98.56 78 VAL A N 1
ATOM 582 C CA . VAL A 1 78 ? -4.071 -3.473 -6.234 1.00 98.56 78 VAL A CA 1
ATOM 583 C C . VAL A 1 78 ? -3.068 -2.345 -5.986 1.00 98.56 78 VAL A C 1
ATOM 585 O O . VAL A 1 78 ? -3.423 -1.388 -5.310 1.00 98.56 78 VAL A O 1
ATOM 588 N N . ALA A 1 79 ? -1.859 -2.401 -6.552 1.00 98.56 79 ALA A N 1
ATOM 589 C CA . ALA A 1 79 ? -0.860 -1.340 -6.400 1.00 98.56 79 ALA A CA 1
ATOM 590 C C . ALA A 1 79 ? -1.320 -0.006 -7.016 1.00 98.56 79 ALA A C 1
ATOM 592 O O . ALA A 1 79 ? -1.194 1.041 -6.382 1.00 98.56 79 ALA A O 1
ATOM 593 N N . GLU A 1 80 ? -1.905 -0.052 -8.217 1.00 98.19 80 GLU A N 1
ATOM 594 C CA . GLU A 1 80 ? -2.466 1.121 -8.906 1.00 98.19 80 GLU A CA 1
ATOM 595 C C . GLU A 1 80 ? -3.579 1.773 -8.075 1.00 98.19 80 GLU A C 1
ATOM 597 O O . GLU A 1 80 ? -3.585 2.985 -7.848 1.00 98.19 80 GLU A O 1
ATOM 602 N N . GLN A 1 81 ? -4.508 0.958 -7.566 1.00 98.38 81 GLN A N 1
ATOM 603 C CA . GLN A 1 81 ? -5.598 1.440 -6.719 1.00 98.38 81 GLN A CA 1
ATOM 604 C C . GLN A 1 81 ? -5.084 1.986 -5.384 1.00 98.38 81 GLN A C 1
ATOM 606 O O . GLN A 1 81 ? -5.553 3.030 -4.937 1.00 98.38 81 GLN A O 1
ATOM 611 N N . LEU A 1 82 ? -4.106 1.321 -4.768 1.00 98.38 82 LEU A N 1
ATOM 612 C CA . LEU A 1 82 ? -3.500 1.742 -3.506 1.00 98.38 82 LEU A CA 1
ATOM 613 C C . LEU A 1 82 ? -2.867 3.131 -3.632 1.00 98.38 82 LEU A C 1
ATOM 615 O O . LEU A 1 82 ? -3.150 4.005 -2.815 1.00 98.38 82 LEU A O 1
ATOM 619 N N . ALA A 1 83 ? -2.074 3.359 -4.683 1.00 97.88 83 ALA A N 1
ATOM 620 C CA . ALA A 1 83 ? -1.438 4.650 -4.928 1.00 97.88 83 ALA A CA 1
ATOM 621 C C . ALA A 1 83 ? -2.466 5.784 -5.074 1.00 97.88 83 ALA A C 1
ATOM 623 O O . ALA A 1 83 ? -2.311 6.854 -4.477 1.00 97.88 83 ALA A O 1
ATOM 624 N N . GLY A 1 84 ? -3.558 5.532 -5.802 1.00 96.38 84 GLY A N 1
ATOM 625 C CA . GLY A 1 84 ? -4.662 6.483 -5.921 1.00 96.38 84 GLY A CA 1
ATOM 626 C C . GLY A 1 84 ? -5.358 6.760 -4.584 1.00 96.38 84 GLY A C 1
ATOM 627 O O . GLY A 1 84 ? -5.588 7.916 -4.240 1.00 96.38 84 GLY A O 1
ATOM 628 N N . GLN A 1 85 ? -5.654 5.720 -3.802 1.00 95.88 85 GLN A N 1
ATOM 629 C CA . GLN A 1 85 ? -6.403 5.836 -2.542 1.00 95.88 85 GLN A CA 1
ATOM 630 C C . GLN A 1 85 ? -5.620 6.484 -1.398 1.00 95.88 85 GLN A C 1
ATOM 632 O O . GLN A 1 85 ? -6.233 7.019 -0.473 1.00 95.88 85 GLN A O 1
ATOM 637 N N . MET A 1 86 ? -4.290 6.409 -1.431 1.00 96.44 86 MET A N 1
ATOM 638 C CA . MET A 1 86 ? -3.416 7.020 -0.427 1.00 96.44 86 MET A CA 1
ATOM 639 C C . MET A 1 86 ? -3.075 8.484 -0.745 1.00 96.44 86 MET A C 1
ATOM 641 O O . MET A 1 86 ? -2.576 9.204 0.122 1.00 96.44 86 MET A O 1
ATOM 645 N N . THR A 1 87 ? -3.363 8.946 -1.965 1.00 94.25 87 THR A N 1
ATOM 646 C CA . THR A 1 87 ? -3.120 10.333 -2.373 1.00 94.25 87 THR A CA 1
ATOM 647 C C . THR A 1 87 ? -3.934 11.299 -1.506 1.00 94.25 87 THR A C 1
ATOM 649 O O . THR A 1 87 ? -5.135 11.128 -1.317 1.00 94.25 87 THR A O 1
ATOM 652 N N . GLY A 1 88 ? -3.277 12.334 -0.977 1.00 90.25 88 GLY A N 1
ATOM 653 C CA . GLY A 1 88 ? -3.895 13.361 -0.129 1.00 90.25 88 GLY A CA 1
ATOM 654 C C . GLY A 1 88 ? -3.857 13.054 1.371 1.00 90.25 88 GLY A C 1
ATOM 655 O O . GLY A 1 88 ? -3.840 13.989 2.166 1.00 90.25 88 GLY A O 1
ATOM 656 N N . THR A 1 89 ? -3.777 11.779 1.764 1.00 91.25 89 THR A N 1
ATOM 657 C CA . THR A 1 89 ? -3.520 11.372 3.161 1.00 91.25 89 THR A CA 1
ATOM 658 C C . THR A 1 89 ? -2.033 11.150 3.414 1.00 91.25 89 THR A C 1
ATOM 660 O O . THR A 1 89 ? -1.535 11.439 4.498 1.00 91.25 89 THR A O 1
ATOM 663 N N . PHE A 1 90 ? -1.316 10.659 2.406 1.00 94.44 90 PHE A N 1
ATOM 664 C CA . PHE A 1 90 ? 0.097 10.323 2.492 1.00 94.44 90 PHE A CA 1
ATOM 665 C C . PHE A 1 90 ? 0.916 11.129 1.484 1.00 94.44 90 PHE A C 1
ATOM 667 O O . PHE A 1 90 ? 0.439 11.459 0.394 1.00 94.44 90 PHE A O 1
ATOM 674 N N . ASP A 1 91 ? 2.168 11.418 1.839 1.00 94.81 91 ASP A N 1
ATOM 675 C CA . ASP A 1 91 ? 3.144 11.938 0.885 1.00 94.81 91 ASP A CA 1
ATOM 676 C C . ASP A 1 91 ? 3.594 10.850 -0.111 1.00 94.81 91 ASP A C 1
ATOM 678 O O . ASP A 1 91 ? 3.404 9.645 0.092 1.00 94.81 91 ASP A O 1
ATOM 682 N N . TRP A 1 92 ? 4.224 11.272 -1.208 1.00 94.62 92 TRP A N 1
ATOM 683 C CA . TRP A 1 92 ? 4.671 10.358 -2.260 1.00 94.62 92 TRP A CA 1
ATOM 684 C C . TRP A 1 92 ? 5.735 9.359 -1.799 1.00 94.62 92 TRP A C 1
ATOM 686 O O . TRP A 1 92 ? 5.844 8.281 -2.386 1.00 94.62 92 TRP A O 1
ATOM 696 N N . GLN A 1 93 ? 6.499 9.669 -0.749 1.00 94.75 93 GLN A N 1
ATOM 697 C CA . GLN A 1 93 ? 7.472 8.740 -0.180 1.00 94.75 93 GLN A CA 1
ATOM 698 C C . GLN A 1 93 ? 6.761 7.578 0.515 1.00 94.75 93 GLN A C 1
ATOM 700 O O . GLN A 1 93 ? 7.089 6.421 0.252 1.00 94.75 93 GLN A O 1
ATOM 705 N N . ARG A 1 94 ? 5.746 7.863 1.336 1.00 96.19 94 ARG A N 1
ATOM 706 C CA . ARG A 1 94 ? 4.916 6.840 1.989 1.00 96.19 94 ARG A CA 1
ATOM 707 C C . ARG A 1 94 ? 4.132 6.013 0.973 1.00 96.19 94 ARG A C 1
ATOM 709 O O . ARG A 1 94 ? 4.031 4.802 1.133 1.00 96.19 94 ARG A O 1
ATOM 716 N N . ILE A 1 95 ? 3.620 6.636 -0.090 1.00 97.88 95 ILE A N 1
ATOM 717 C CA . ILE A 1 95 ? 2.929 5.916 -1.174 1.00 97.88 95 ILE A CA 1
ATOM 718 C C . ILE A 1 95 ? 3.898 4.971 -1.901 1.00 97.88 95 ILE A C 1
ATOM 720 O O . ILE A 1 95 ? 3.564 3.814 -2.154 1.00 97.88 95 ILE A O 1
ATOM 724 N N . THR A 1 96 ? 5.115 5.434 -2.192 1.00 97.50 96 THR A N 1
ATOM 725 C CA . THR A 1 96 ? 6.169 4.606 -2.801 1.00 97.50 96 THR A CA 1
ATOM 726 C C . THR A 1 96 ? 6.520 3.413 -1.908 1.00 97.50 96 THR A C 1
ATOM 728 O O . THR A 1 96 ? 6.605 2.284 -2.390 1.00 97.50 96 THR A O 1
ATOM 731 N N . GLU A 1 97 ? 6.672 3.638 -0.601 1.00 96.94 97 GLU A N 1
ATOM 732 C CA . GLU A 1 97 ? 6.931 2.579 0.381 1.00 96.94 97 GLU A CA 1
ATOM 733 C C . GLU A 1 97 ? 5.780 1.568 0.453 1.00 96.94 97 GLU A C 1
ATOM 735 O O . GLU A 1 97 ? 6.027 0.364 0.482 1.00 96.94 97 GLU A O 1
ATOM 740 N N . ALA A 1 98 ? 4.529 2.029 0.394 1.00 98.25 98 ALA A N 1
ATOM 741 C CA . ALA A 1 98 ? 3.350 1.168 0.368 1.00 98.25 98 ALA A CA 1
ATOM 742 C C . ALA A 1 98 ? 3.326 0.247 -0.862 1.00 98.25 98 ALA A C 1
ATOM 744 O O . ALA A 1 98 ? 3.083 -0.955 -0.733 1.00 98.25 98 ALA A O 1
ATOM 745 N N . VAL A 1 99 ? 3.624 0.792 -2.047 1.00 98.50 99 VAL A N 1
ATOM 746 C CA . VAL A 1 99 ? 3.722 0.021 -3.298 1.00 98.50 99 VAL A CA 1
ATOM 747 C C . VAL A 1 99 ? 4.857 -0.998 -3.224 1.00 98.50 99 VAL A C 1
ATOM 749 O O . VAL A 1 99 ? 4.652 -2.158 -3.580 1.00 98.50 99 VAL A O 1
ATOM 752 N N . ALA A 1 100 ? 6.032 -0.596 -2.734 1.00 97.81 100 ALA A N 1
ATOM 753 C CA . ALA A 1 100 ? 7.184 -1.485 -2.600 1.00 97.81 100 ALA A CA 1
ATOM 754 C C . ALA A 1 100 ? 6.926 -2.617 -1.591 1.00 97.81 100 ALA A C 1
ATOM 756 O O . ALA A 1 100 ? 7.224 -3.779 -1.870 1.00 97.81 100 ALA A O 1
ATOM 757 N N . LEU A 1 101 ? 6.315 -2.303 -0.445 1.00 98.38 101 LEU A N 1
ATOM 758 C CA . LEU A 1 101 ? 5.922 -3.291 0.557 1.00 98.38 101 LEU A CA 1
ATOM 759 C C . LEU A 1 101 ? 4.892 -4.274 -0.003 1.00 98.38 101 LEU A C 1
ATOM 761 O O . LEU A 1 101 ? 5.030 -5.485 0.178 1.00 98.38 101 LEU A O 1
ATOM 765 N N . TRP A 1 102 ? 3.877 -3.766 -0.707 1.00 98.62 102 TRP A N 1
ATOM 766 C CA . TRP A 1 102 ? 2.878 -4.606 -1.356 1.00 98.62 102 TRP A CA 1
ATOM 767 C C . TRP A 1 102 ? 3.507 -5.531 -2.399 1.00 98.62 102 TRP A C 1
ATOM 769 O O . TRP A 1 102 ? 3.217 -6.727 -2.403 1.00 98.62 102 TRP A O 1
ATOM 779 N N . HIS A 1 103 ? 4.395 -5.005 -3.243 1.00 98.56 103 HIS A N 1
ATOM 780 C CA . HIS A 1 103 ? 5.116 -5.788 -4.245 1.00 98.56 103 HIS A CA 1
ATOM 781 C C . HIS A 1 103 ? 5.923 -6.922 -3.615 1.00 98.56 103 HIS A C 1
ATOM 783 O O . HIS A 1 103 ? 5.759 -8.078 -4.017 1.00 98.56 103 HIS A O 1
ATOM 789 N N . ALA A 1 104 ? 6.728 -6.617 -2.597 1.00 97.88 104 ALA A N 1
ATOM 790 C CA . ALA A 1 104 ? 7.548 -7.608 -1.911 1.00 97.88 104 ALA A CA 1
ATOM 791 C C . ALA A 1 104 ? 6.687 -8.700 -1.255 1.00 97.88 104 ALA A C 1
ATOM 793 O O . ALA A 1 104 ? 6.908 -9.890 -1.492 1.00 97.88 104 ALA A O 1
ATOM 794 N N . TYR A 1 105 ? 5.654 -8.303 -0.504 1.00 98.31 105 TYR A N 1
ATOM 795 C CA . TYR A 1 105 ? 4.745 -9.235 0.164 1.00 98.31 105 TYR A CA 1
ATOM 796 C C . TYR A 1 105 ? 3.993 -10.117 -0.837 1.00 98.31 105 TYR A C 1
ATOM 798 O O . TYR A 1 105 ? 3.960 -11.338 -0.696 1.00 98.31 105 TYR A O 1
ATOM 806 N N . ALA A 1 106 ? 3.397 -9.524 -1.874 1.00 98.00 106 ALA A N 1
ATOM 807 C CA . ALA A 1 106 ? 2.614 -10.262 -2.860 1.00 98.00 106 ALA A CA 1
ATOM 808 C C . ALA A 1 106 ? 3.481 -11.223 -3.685 1.00 98.00 106 ALA A C 1
ATOM 810 O O . ALA A 1 106 ? 3.028 -12.316 -4.036 1.00 98.00 106 ALA A O 1
ATOM 811 N N . SER A 1 107 ? 4.729 -10.840 -3.963 1.00 97.19 107 SER A N 1
ATOM 812 C CA . SER A 1 107 ? 5.668 -11.672 -4.714 1.00 97.19 107 SER A CA 1
ATOM 813 C C . SER A 1 107 ? 6.168 -12.867 -3.909 1.00 97.19 107 SER A C 1
ATOM 815 O O . SER A 1 107 ? 6.277 -13.964 -4.466 1.00 97.19 107 SER A O 1
ATOM 817 N N . HIS A 1 108 ? 6.415 -12.670 -2.612 1.00 96.94 108 HIS A N 1
ATOM 818 C CA . HIS A 1 108 ? 6.880 -13.716 -1.703 1.00 96.94 108 HIS A CA 1
ATOM 819 C C . HIS A 1 108 ? 5.745 -14.650 -1.259 1.00 96.94 108 HIS A C 1
ATOM 821 O O . HIS A 1 108 ? 5.791 -15.854 -1.498 1.00 96.94 108 HIS A O 1
ATOM 827 N N . GLU A 1 109 ? 4.685 -14.093 -0.670 1.00 96.69 109 GLU A N 1
ATOM 828 C CA . GLU A 1 109 ? 3.615 -14.863 -0.021 1.00 96.69 109 GLU A CA 1
ATOM 829 C C . GLU A 1 109 ? 2.543 -15.363 -0.994 1.00 96.69 109 GLU A C 1
ATOM 831 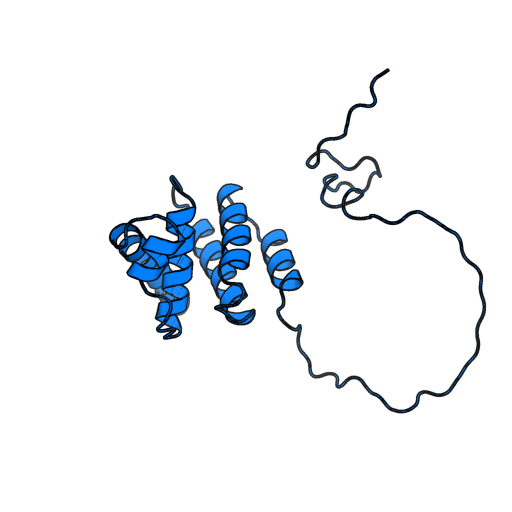O O . GLU A 1 109 ? 1.761 -16.253 -0.657 1.00 96.69 109 GLU A O 1
ATOM 836 N N . ARG A 1 110 ? 2.462 -14.772 -2.194 1.00 96.44 110 ARG A N 1
ATOM 837 C CA . ARG A 1 110 ? 1.451 -15.076 -3.225 1.00 96.44 110 ARG A CA 1
ATOM 838 C C . ARG A 1 110 ? 0.032 -15.229 -2.650 1.00 96.44 110 ARG A C 1
ATOM 840 O O . ARG A 1 110 ? -0.616 -16.267 -2.836 1.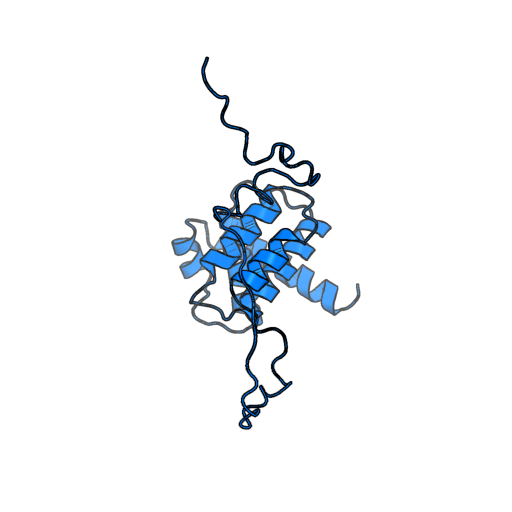00 96.44 110 ARG A O 1
ATOM 847 N N . PRO A 1 111 ? -0.490 -14.207 -1.946 1.00 96.62 111 PRO A N 1
ATOM 848 C CA . PRO A 1 111 ? -1.784 -14.296 -1.288 1.00 96.62 111 PRO A CA 1
ATOM 849 C C . PRO A 1 111 ? -2.916 -14.498 -2.305 1.00 96.62 111 PRO A C 1
ATOM 851 O O . PRO A 1 111 ? -2.959 -13.860 -3.360 1.00 96.62 111 PRO A O 1
ATOM 854 N N . GLN A 1 112 ? -3.891 -15.343 -1.958 1.00 95.31 112 GLN A N 1
ATOM 855 C CA . GLN A 1 112 ? -5.137 -15.450 -2.717 1.00 95.31 112 GLN A CA 1
ATOM 856 C C . GLN A 1 112 ? -6.041 -14.247 -2.431 1.00 95.31 112 GLN A C 1
ATOM 858 O O . GLN A 1 112 ? -6.550 -14.087 -1.316 1.00 95.31 112 GLN A O 1
ATOM 863 N N . ILE A 1 113 ? -6.280 -13.420 -3.448 1.00 95.62 113 ILE A N 1
ATOM 864 C CA . ILE A 1 113 ? -7.118 -12.224 -3.334 1.00 95.62 113 ILE A CA 1
ATOM 865 C C . ILE A 1 113 ? -8.541 -12.558 -3.772 1.00 95.62 113 ILE A C 1
ATOM 867 O O . ILE A 1 113 ? -8.820 -12.730 -4.953 1.00 95.62 113 ILE A O 1
ATOM 871 N N . ARG A 1 114 ? -9.458 -12.630 -2.800 1.00 93.19 114 ARG A N 1
ATOM 872 C CA . ARG A 1 114 ? -10.905 -12.749 -3.065 1.00 93.19 114 ARG A CA 1
ATOM 873 C C . ARG A 1 114 ? -11.591 -11.391 -3.214 1.00 93.19 114 ARG A C 1
ATOM 875 O O . ARG A 1 114 ? -12.558 -11.276 -3.955 1.00 93.19 114 ARG A O 1
ATOM 882 N N . LYS A 1 115 ? -11.106 -10.379 -2.487 1.00 94.81 115 LYS A N 1
ATOM 883 C CA . LYS A 1 115 ? -11.610 -9.002 -2.508 1.00 94.81 115 LYS A CA 1
ATOM 884 C C . LYS A 1 115 ? -10.425 -8.045 -2.388 1.00 94.81 115 LYS A C 1
ATOM 886 O O . LYS A 1 115 ? -9.728 -8.079 -1.374 1.00 94.81 115 LYS A O 1
ATOM 891 N N . ALA A 1 116 ? -10.196 -7.234 -3.420 1.00 97.06 116 ALA A N 1
ATOM 892 C CA . ALA A 1 116 ? -9.061 -6.311 -3.493 1.00 97.06 116 ALA A CA 1
ATOM 893 C C . ALA A 1 116 ? -9.071 -5.287 -2.345 1.00 97.06 116 ALA A C 1
ATOM 895 O O . ALA A 1 116 ? -8.037 -5.069 -1.719 1.00 97.06 116 ALA A O 1
ATOM 896 N N . ASP A 1 117 ? -10.255 -4.778 -1.987 1.00 97.88 117 ASP A N 1
ATOM 897 C CA . ASP A 1 117 ? -10.466 -3.798 -0.910 1.00 97.88 117 ASP A CA 1
ATOM 898 C C . ASP A 1 117 ? -9.863 -4.216 0.437 1.00 97.88 117 ASP A C 1
ATOM 900 O O . ASP A 1 117 ? -9.395 -3.378 1.202 1.00 97.88 117 ASP A O 1
ATOM 904 N N . VAL A 1 118 ? -9.834 -5.523 0.730 1.00 98.00 118 VAL A N 1
ATOM 905 C CA . VAL A 1 118 ? -9.228 -6.033 1.968 1.00 98.00 118 VAL A CA 1
ATOM 906 C C . VAL A 1 118 ? -7.718 -5.799 1.966 1.00 98.00 118 VAL A C 1
ATOM 908 O O . VAL A 1 118 ? -7.163 -5.430 2.997 1.00 98.00 118 VAL A O 1
ATOM 911 N N . MET A 1 119 ? -7.052 -6.004 0.826 1.00 98.19 119 MET A N 1
ATOM 912 C CA . MET A 1 119 ? -5.609 -5.787 0.706 1.00 98.19 119 MET A CA 1
ATOM 913 C C . MET A 1 119 ? -5.270 -4.298 0.660 1.00 98.19 119 MET A C 1
ATOM 915 O O . MET A 1 119 ? -4.312 -3.897 1.311 1.00 98.19 119 MET A O 1
ATOM 919 N N . LEU A 1 120 ? -6.085 -3.480 -0.018 1.00 98.56 120 LEU A N 1
ATOM 920 C CA . LEU A 1 120 ? -5.936 -2.020 -0.021 1.00 98.56 120 LEU A CA 1
ATOM 921 C C . LEU A 1 120 ? -5.977 -1.458 1.405 1.00 98.56 120 LEU A C 1
ATOM 923 O O . LEU A 1 120 ? -5.026 -0.819 1.851 1.00 98.56 120 LEU A O 1
ATOM 927 N N . ALA A 1 121 ? -7.033 -1.793 2.152 1.00 98.38 121 ALA A N 1
ATOM 928 C CA . ALA A 1 121 ? -7.184 -1.379 3.541 1.00 98.38 121 ALA A CA 1
ATOM 929 C C . ALA A 1 121 ? -6.049 -1.904 4.433 1.00 98.38 121 ALA A C 1
ATOM 931 O O . ALA A 1 121 ? -5.572 -1.193 5.310 1.00 98.38 121 ALA A O 1
ATOM 932 N N . ALA A 1 122 ? -5.605 -3.146 4.225 1.00 98.50 122 ALA A N 1
ATOM 933 C CA . ALA A 1 122 ? -4.556 -3.748 5.041 1.00 98.50 122 ALA A CA 1
ATOM 934 C C . ALA A 1 122 ? -3.181 -3.101 4.826 1.00 98.50 122 ALA A C 1
ATOM 936 O O . ALA A 1 122 ? -2.488 -2.839 5.808 1.00 98.50 122 ALA A O 1
ATOM 937 N N . VAL A 1 123 ? -2.786 -2.828 3.576 1.00 98.56 123 VAL A N 1
ATOM 938 C CA . VAL A 1 123 ? -1.503 -2.168 3.280 1.00 98.56 123 VAL A CA 1
ATOM 939 C C . VAL A 1 123 ? -1.529 -0.715 3.758 1.00 98.56 123 VAL A C 1
ATOM 941 O O . VAL A 1 123 ? -0.580 -0.279 4.408 1.00 98.56 123 VAL A O 1
ATOM 944 N N . GLU A 1 124 ? -2.626 0.015 3.522 1.00 98.50 124 GLU A N 1
ATOM 945 C CA . GLU A 1 124 ? -2.784 1.389 4.018 1.00 98.50 124 GLU A CA 1
ATOM 946 C C . GLU A 1 124 ? -2.707 1.437 5.552 1.00 98.50 124 GLU A C 1
ATOM 948 O O . GLU A 1 124 ? -1.975 2.256 6.107 1.00 98.50 124 GLU A O 1
ATOM 953 N N . TYR A 1 125 ? -3.375 0.504 6.243 1.00 98.38 125 TYR A N 1
ATOM 954 C CA . TYR A 1 125 ? -3.299 0.389 7.701 1.00 98.38 125 TYR A CA 1
ATOM 955 C C . TYR A 1 125 ? -1.888 0.068 8.200 1.00 98.38 125 TYR A C 1
ATOM 957 O O . TYR A 1 125 ? -1.450 0.642 9.198 1.00 98.38 125 TYR A O 1
ATOM 965 N N . ALA A 1 126 ? -1.173 -0.841 7.530 1.00 97.88 126 ALA A N 1
ATOM 966 C CA . ALA A 1 126 ? 0.190 -1.208 7.904 1.00 97.88 126 ALA A CA 1
ATOM 967 C C . ALA A 1 126 ? 1.131 0.004 7.819 1.00 97.88 126 ALA A C 1
ATOM 969 O O . ALA A 1 126 ? 1.849 0.289 8.776 1.00 97.88 126 ALA A O 1
ATOM 970 N N . ILE A 1 127 ? 1.070 0.764 6.722 1.00 97.50 127 ILE A N 1
ATOM 971 C CA . ILE A 1 127 ? 1.871 1.982 6.529 1.00 97.50 127 ILE A CA 1
ATOM 972 C C . ILE A 1 127 ? 1.487 3.056 7.552 1.00 97.50 127 ILE A C 1
ATOM 974 O O . ILE A 1 127 ? 2.364 3.618 8.208 1.00 97.50 127 ILE A O 1
ATOM 978 N N . GLY A 1 128 ? 0.189 3.301 7.758 1.00 96.62 128 GLY A N 1
ATOM 979 C CA . GLY A 1 128 ? -0.282 4.245 8.775 1.00 96.62 128 GLY A CA 1
ATOM 980 C C . GLY A 1 128 ? 0.200 3.882 10.181 1.00 96.62 128 GLY A C 1
ATOM 981 O O . GLY A 1 128 ? 0.699 4.744 10.902 1.00 96.62 128 GLY A O 1
ATOM 982 N N . SER A 1 129 ? 0.150 2.596 10.538 1.00 95.12 129 SER A N 1
ATOM 983 C CA . SER A 1 129 ? 0.611 2.094 11.838 1.00 95.12 129 SER A CA 1
ATOM 984 C C . SER A 1 129 ? 2.127 2.226 12.012 1.00 95.12 129 SER A C 1
ATOM 986 O O . SER A 1 129 ? 2.579 2.667 13.065 1.00 95.12 129 SER A O 1
ATOM 988 N N . MET A 1 130 ? 2.922 1.893 10.987 1.00 93.50 130 MET A N 1
ATOM 989 C CA . MET A 1 130 ? 4.390 1.994 11.036 1.00 93.50 130 MET A CA 1
ATOM 990 C C . MET A 1 130 ? 4.898 3.437 11.148 1.00 93.50 130 MET A C 1
ATOM 992 O O . MET A 1 130 ? 5.999 3.654 11.653 1.00 93.50 130 MET A O 1
ATOM 996 N N . HIS A 1 131 ? 4.115 4.417 10.692 1.00 93.94 131 HIS A N 1
ATOM 997 C CA . HIS A 1 131 ? 4.491 5.835 10.719 1.00 93.94 131 HIS A CA 1
ATOM 998 C C . HIS A 1 131 ? 3.707 6.673 11.735 1.00 93.94 131 HIS A C 1
ATOM 1000 O O . HIS A 1 131 ? 3.921 7.880 11.807 1.00 93.94 131 HIS A O 1
ATOM 1006 N N . GLY A 1 132 ? 2.827 6.060 12.532 1.00 93.56 132 GLY A N 1
ATOM 1007 C CA . GLY A 1 132 ? 2.071 6.757 13.575 1.00 93.56 132 GLY A CA 1
ATOM 1008 C C . GLY A 1 132 ? 1.017 7.737 13.048 1.00 93.56 132 GLY A C 1
ATOM 1009 O O . GLY A 1 132 ? 0.752 8.746 13.698 1.00 93.56 132 GLY A O 1
ATOM 1010 N N . VAL A 1 133 ? 0.416 7.464 11.886 1.00 93.56 133 VAL A N 1
ATOM 1011 C CA . VAL A 1 133 ? -0.646 8.298 11.296 1.00 93.56 133 VAL A CA 1
ATOM 1012 C C . VAL A 1 133 ? -1.977 7.995 11.990 1.00 93.56 133 VAL A C 1
ATOM 1014 O O . VAL A 1 133 ? -2.602 6.964 11.733 1.00 93.56 133 VAL A O 1
ATOM 1017 N N . ALA A 1 134 ? -2.407 8.880 12.891 1.00 90.25 134 ALA A N 1
ATOM 1018 C CA . ALA A 1 134 ? -3.547 8.652 13.785 1.00 90.25 134 ALA A CA 1
ATOM 1019 C C . ALA A 1 134 ? -4.894 8.521 13.052 1.00 90.25 134 ALA A C 1
ATOM 1021 O O . ALA A 1 134 ? -5.800 7.837 13.528 1.00 90.25 134 ALA A O 1
ATOM 1022 N N . GLU A 1 135 ? -5.030 9.151 11.888 1.00 90.69 135 GLU A N 1
ATOM 1023 C CA . GLU A 1 135 ? -6.226 9.126 11.045 1.00 90.69 135 GLU A CA 1
ATOM 1024 C C . GLU A 1 135 ? -6.475 7.740 10.431 1.00 90.69 135 GLU A C 1
ATOM 1026 O O . GLU A 1 135 ? -7.612 7.377 10.111 1.00 90.69 135 GLU A O 1
ATOM 1031 N N . VAL A 1 136 ? -5.423 6.933 10.294 1.00 95.44 136 VAL A N 1
ATOM 1032 C CA . VAL A 1 136 ? -5.452 5.645 9.599 1.00 95.44 136 VAL A CA 1
ATOM 1033 C C . VAL A 1 136 ? -5.797 4.541 10.596 1.00 95.44 136 VAL A C 1
ATOM 1035 O O . VAL A 1 136 ? -4.963 3.755 11.040 1.00 95.44 136 VAL A O 1
ATOM 1038 N N . THR A 1 137 ? -7.073 4.485 10.972 1.00 96.69 137 THR A N 1
ATOM 1039 C CA . THR A 1 137 ? -7.602 3.489 11.917 1.00 96.69 137 THR A CA 1
ATOM 1040 C C . THR A 1 137 ? -8.314 2.339 11.204 1.00 96.69 137 THR A C 1
ATOM 1042 O O . T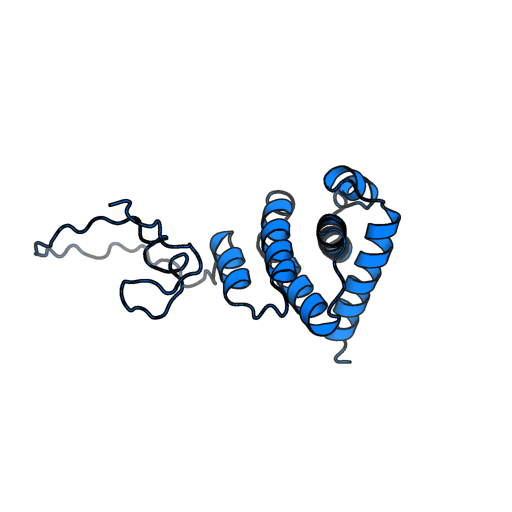HR A 1 137 ? -8.839 2.494 10.101 1.00 96.69 137 THR A O 1
ATOM 1045 N N . GLN A 1 138 ? -8.417 1.173 11.855 1.00 96.12 138 GLN A N 1
ATOM 1046 C CA . GLN A 1 138 ? -9.152 0.030 11.289 1.00 96.12 138 GLN A CA 1
ATOM 1047 C C . GLN A 1 138 ? -10.625 0.366 11.032 1.00 96.12 138 GLN A C 1
ATOM 1049 O O . GLN A 1 138 ? -11.191 -0.091 10.045 1.00 96.12 138 GLN A O 1
ATOM 1054 N N . SER A 1 139 ? -11.255 1.154 11.910 1.00 96.81 139 SER A N 1
ATOM 1055 C CA . SER A 1 139 ? -12.650 1.582 11.764 1.00 96.81 139 SER A CA 1
ATOM 1056 C C . SER A 1 139 ? -12.834 2.555 10.600 1.00 96.81 139 SER A C 1
ATOM 1058 O O . SER A 1 139 ? -13.768 2.377 9.819 1.00 96.81 139 SER A O 1
ATOM 1060 N N . ALA A 1 140 ? -11.936 3.532 10.435 1.00 97.00 140 ALA A N 1
ATOM 1061 C CA . ALA A 1 140 ? -11.977 4.459 9.305 1.00 97.00 140 ALA A CA 1
ATOM 1062 C C . ALA A 1 140 ? -11.795 3.726 7.968 1.00 97.00 140 ALA A C 1
ATOM 1064 O O . ALA A 1 140 ? -12.568 3.931 7.032 1.00 97.00 140 ALA A O 1
ATOM 1065 N N . LEU A 1 141 ? -10.827 2.810 7.890 1.00 97.69 141 LEU A N 1
ATOM 1066 C CA . LEU A 1 141 ? -10.570 2.040 6.674 1.00 97.69 141 LEU A CA 1
ATOM 1067 C C . LEU A 1 141 ? -11.659 0.999 6.394 1.00 97.69 141 LEU A C 1
ATOM 1069 O O . LEU A 1 141 ? -12.016 0.787 5.239 1.00 97.69 141 LEU A O 1
ATOM 1073 N N . SER A 1 142 ? -12.236 0.394 7.434 1.00 98.06 142 SER A N 1
ATOM 1074 C CA . SER A 1 142 ? -13.410 -0.483 7.326 1.00 98.06 142 SER A CA 1
ATOM 1075 C C . SER A 1 142 ? -14.564 0.231 6.621 1.00 98.06 142 SER A C 1
ATOM 1077 O O . SER A 1 142 ? -15.129 -0.303 5.663 1.00 98.06 142 SER A O 1
ATOM 1079 N N . ALA A 1 143 ? -14.840 1.479 7.017 1.00 97.50 143 ALA A N 1
ATOM 1080 C CA . ALA A 1 143 ? -15.833 2.322 6.362 1.00 97.50 143 ALA A CA 1
ATOM 1081 C C . ALA A 1 143 ? -15.419 2.717 4.931 1.00 97.50 143 ALA A C 1
ATOM 1083 O O . ALA A 1 143 ? -16.221 2.556 4.013 1.00 97.50 143 ALA A O 1
ATOM 1084 N N . LYS A 1 144 ? -14.171 3.170 4.720 1.00 97.19 144 LYS A N 1
ATOM 1085 C CA . LYS A 1 144 ? -13.637 3.594 3.405 1.00 97.19 144 LYS A CA 1
ATOM 1086 C C . LYS A 1 144 ? -13.731 2.489 2.349 1.00 97.19 144 LYS A C 1
ATOM 1088 O O . LYS A 1 144 ? -14.152 2.741 1.226 1.00 97.19 144 LYS A O 1
ATOM 1093 N N . TYR A 1 145 ? -13.352 1.270 2.718 1.00 96.81 145 TYR A N 1
ATOM 1094 C CA . TYR A 1 145 ? -13.209 0.134 1.804 1.00 96.81 145 TYR A CA 1
ATOM 1095 C C . TYR A 1 145 ? -14.376 -0.859 1.859 1.00 96.81 145 TYR A C 1
ATOM 1097 O O . TYR A 1 145 ? -14.391 -1.846 1.123 1.00 96.81 145 TYR A O 1
ATOM 1105 N N . ASN A 1 146 ? -15.364 -0.624 2.727 1.00 96.75 146 ASN A N 1
ATOM 1106 C CA . ASN A 1 146 ? -16.503 -1.515 2.947 1.00 96.75 146 ASN A CA 1
ATOM 1107 C C . ASN A 1 146 ? -16.065 -2.972 3.230 1.00 96.75 146 ASN A C 1
ATOM 1109 O O . ASN A 1 146 ? -16.463 -3.932 2.553 1.00 96.75 146 ASN A O 1
ATOM 1113 N N . VAL A 1 147 ? -15.178 -3.139 4.212 1.00 97.12 147 VAL A N 1
ATOM 1114 C CA . VAL A 1 147 ? -14.633 -4.433 4.667 1.00 97.12 147 VAL A CA 1
ATOM 1115 C C . VAL A 1 147 ? -14.583 -4.471 6.190 1.00 97.12 147 VAL A C 1
ATOM 1117 O O . VAL A 1 147 ? -14.510 -3.435 6.827 1.00 97.12 147 VAL A O 1
ATOM 1120 N N . SER A 1 148 ? -14.602 -5.656 6.805 1.00 97.50 148 SER A N 1
ATOM 1121 C CA . SER A 1 148 ? -14.579 -5.733 8.273 1.00 97.50 148 SER A CA 1
ATOM 1122 C C . SER A 1 148 ? -13.225 -5.312 8.865 1.00 97.50 148 SER A C 1
ATOM 1124 O O . SER A 1 148 ? -12.175 -5.729 8.368 1.00 97.50 148 SER A O 1
ATOM 1126 N N . SER A 1 149 ? -13.244 -4.591 9.992 1.00 97.00 149 SER A N 1
ATOM 1127 C CA . SER A 1 149 ? -12.030 -4.213 10.736 1.00 97.00 149 SER A CA 1
ATOM 1128 C C . SER A 1 149 ? -11.162 -5.421 11.103 1.00 97.00 149 SER A C 1
ATOM 1130 O O . SER A 1 149 ? -9.942 -5.360 10.997 1.00 97.00 149 SER A O 1
ATOM 1132 N N . GLY A 1 150 ? -11.781 -6.557 11.450 1.00 96.50 150 GLY A N 1
ATOM 1133 C CA . GLY A 1 150 ? -11.056 -7.792 11.764 1.00 96.50 150 GLY A CA 1
ATOM 1134 C C . GLY A 1 150 ? -10.277 -8.361 10.572 1.00 96.50 150 GLY A C 1
ATOM 1135 O O . GLY A 1 150 ? -9.156 -8.836 10.739 1.00 96.50 150 GLY A O 1
ATOM 1136 N N . SER A 1 151 ? -10.828 -8.261 9.354 1.00 95.62 151 SER A N 1
ATOM 1137 C CA . SER A 1 151 ? -10.113 -8.670 8.134 1.00 95.62 151 SER A CA 1
ATOM 1138 C C . SER A 1 151 ? -8.925 -7.756 7.836 1.00 95.62 151 SER A C 1
ATOM 1140 O O . SER A 1 151 ? -7.886 -8.250 7.406 1.00 95.62 151 SER A O 1
ATOM 1142 N N . ILE A 1 152 ? -9.063 -6.451 8.092 1.00 97.81 152 ILE A N 1
ATOM 1143 C CA . ILE A 1 152 ? -7.965 -5.482 7.967 1.00 97.81 152 ILE A CA 1
ATOM 1144 C C . ILE A 1 152 ? -6.859 -5.836 8.960 1.00 97.81 152 ILE A C 1
ATOM 1146 O O . ILE A 1 152 ? -5.726 -6.050 8.542 1.00 97.81 152 ILE A O 1
ATOM 1150 N N . ALA A 1 153 ? -7.195 -5.971 10.247 1.00 96.56 153 ALA A N 1
ATOM 1151 C CA . ALA A 1 153 ? -6.236 -6.249 11.315 1.00 96.56 153 ALA A CA 1
ATOM 1152 C C . ALA A 1 153 ? -5.418 -7.515 11.040 1.00 96.56 153 ALA A C 1
ATOM 1154 O O . ALA A 1 153 ? -4.190 -7.477 11.049 1.00 96.56 153 ALA A O 1
ATOM 1155 N N . GLN A 1 154 ? -6.095 -8.621 10.714 1.00 96.88 154 GLN A N 1
ATOM 1156 C CA . GLN A 1 154 ? -5.436 -9.896 10.440 1.00 96.88 154 GLN A CA 1
ATOM 1157 C C . GLN A 1 154 ? -4.467 -9.805 9.251 1.00 96.88 154 GLN A C 1
ATOM 1159 O O . GLN A 1 154 ? -3.396 -10.410 9.269 1.00 96.88 154 GLN A O 1
ATOM 1164 N N . ARG A 1 155 ? -4.850 -9.097 8.183 1.00 97.56 155 ARG A N 1
ATOM 1165 C CA . ARG A 1 155 ? -4.025 -8.982 6.973 1.00 97.56 155 ARG A CA 1
ATOM 1166 C C . ARG A 1 155 ? -2.877 -8.003 7.164 1.00 97.56 155 ARG A C 1
ATOM 1168 O O . ARG A 1 155 ? -1.765 -8.322 6.761 1.00 97.56 155 ARG A O 1
ATOM 1175 N N . ALA A 1 156 ? -3.130 -6.872 7.813 1.00 97.62 156 ALA A N 1
ATOM 1176 C CA . ALA A 1 156 ? -2.105 -5.888 8.116 1.00 97.62 156 ALA A CA 1
ATOM 1177 C C . ALA A 1 156 ? -1.043 -6.460 9.055 1.00 97.62 156 ALA A C 1
ATOM 1179 O O . ALA A 1 156 ? 0.136 -6.265 8.798 1.00 97.62 156 ALA A O 1
ATOM 1180 N N . GLN A 1 157 ? -1.436 -7.248 10.064 1.00 97.19 157 GLN A N 1
ATOM 1181 C CA . GLN A 1 157 ? -0.489 -7.948 10.933 1.00 97.19 157 GLN A CA 1
ATOM 1182 C C . GLN A 1 157 ? 0.500 -8.797 10.120 1.00 97.19 157 GLN A C 1
ATOM 1184 O O . GLN A 1 157 ? 1.703 -8.640 10.281 1.00 97.19 157 GLN A O 1
ATOM 1189 N N . LYS A 1 158 ? 0.011 -9.625 9.185 1.00 97.25 158 LYS A N 1
ATOM 1190 C CA . LYS A 1 158 ? 0.882 -10.448 8.326 1.00 97.25 158 LYS A CA 1
ATOM 1191 C C . LYS A 1 158 ? 1.830 -9.619 7.459 1.00 97.25 158 LYS A C 1
ATOM 1193 O O . LYS A 1 158 ? 2.965 -10.024 7.235 1.00 97.25 158 LYS A O 1
ATOM 1198 N N . ILE A 1 159 ? 1.353 -8.489 6.938 1.00 97.69 159 ILE A N 1
ATOM 1199 C CA . ILE A 1 159 ? 2.158 -7.589 6.105 1.00 97.69 159 ILE A CA 1
ATOM 1200 C C . ILE A 1 159 ? 3.251 -6.919 6.949 1.00 97.69 159 ILE A C 1
ATOM 1202 O O . ILE A 1 159 ? 4.401 -6.864 6.520 1.00 97.69 159 ILE A O 1
ATOM 1206 N N . THR A 1 160 ? 2.920 -6.451 8.154 1.00 96.31 160 THR A N 1
ATOM 1207 C CA . THR A 1 160 ? 3.885 -5.832 9.070 1.00 96.31 160 THR A CA 1
ATOM 1208 C C . THR A 1 160 ? 4.916 -6.845 9.567 1.00 96.31 160 THR A C 1
ATOM 1210 O O . THR A 1 160 ? 6.107 -6.559 9.520 1.00 96.31 160 THR A O 1
ATOM 1213 N N . GLU A 1 161 ? 4.492 -8.053 9.948 1.00 95.88 161 GLU A N 1
ATOM 1214 C CA . GLU A 1 161 ? 5.399 -9.146 10.332 1.00 95.88 161 GLU A CA 1
ATOM 1215 C C . GLU A 1 161 ? 6.374 -9.494 9.197 1.00 95.88 161 GLU A C 1
ATOM 1217 O O . GLU A 1 161 ? 7.564 -9.688 9.440 1.00 95.88 161 GLU A O 1
ATOM 1222 N N . PHE A 1 162 ? 5.898 -9.534 7.948 1.00 96.31 162 PHE A N 1
ATOM 1223 C CA . PHE A 1 162 ? 6.753 -9.725 6.774 1.00 96.31 162 PHE A CA 1
ATOM 1224 C C . PHE A 1 162 ? 7.757 -8.572 6.599 1.00 96.31 162 PHE A C 1
ATOM 1226 O O . PHE A 1 162 ? 8.943 -8.808 6.361 1.00 96.31 162 PHE A O 1
ATOM 1233 N N . ALA A 1 163 ? 7.314 -7.321 6.759 1.00 94.50 163 ALA A N 1
ATOM 1234 C CA . ALA A 1 163 ? 8.187 -6.151 6.667 1.00 94.50 163 ALA A CA 1
ATOM 1235 C C . ALA A 1 163 ? 9.299 -6.173 7.731 1.00 94.50 163 ALA A C 1
ATOM 1237 O O . ALA A 1 163 ? 10.442 -5.808 7.451 1.00 94.50 163 ALA A O 1
ATOM 1238 N N . GLU A 1 164 ? 8.979 -6.613 8.948 1.00 93.12 164 GLU A N 1
ATOM 1239 C CA . GLU A 1 164 ? 9.942 -6.785 10.038 1.00 93.12 164 GLU A CA 1
ATOM 1240 C C . GLU A 1 164 ? 10.943 -7.910 9.754 1.00 93.12 164 GLU A C 1
ATOM 1242 O O . GLU A 1 164 ? 12.140 -7.738 9.994 1.00 93.12 164 GLU A O 1
ATOM 1247 N N . GLN A 1 165 ? 10.492 -9.036 9.195 1.00 92.56 165 GLN A N 1
ATOM 1248 C CA . GLN A 1 165 ? 11.371 -10.147 8.806 1.00 92.56 165 GLN A CA 1
ATOM 1249 C C . GLN A 1 165 ? 12.397 -9.710 7.755 1.00 92.56 165 GLN A C 1
ATOM 1251 O O . GLN A 1 165 ? 13.594 -9.934 7.947 1.00 92.56 165 GLN A O 1
ATOM 1256 N N . MET A 1 166 ? 11.959 -8.971 6.729 1.00 89.06 166 MET A N 1
ATOM 1257 C CA . MET A 1 166 ? 12.857 -8.434 5.700 1.00 89.06 166 MET A CA 1
ATOM 1258 C C . MET A 1 166 ? 13.903 -7.462 6.263 1.00 89.06 166 MET A C 1
ATOM 1260 O O . MET A 1 166 ? 15.053 -7.475 5.826 1.00 89.06 166 MET A O 1
ATOM 1264 N N . LYS A 1 167 ? 13.543 -6.636 7.257 1.00 85.31 167 LYS A N 1
ATOM 1265 C CA . LYS A 1 167 ? 14.495 -5.732 7.935 1.00 85.31 167 LYS A CA 1
ATOM 1266 C C . LYS A 1 167 ? 15.546 -6.492 8.745 1.00 85.31 167 LYS A C 1
ATOM 1268 O O . LYS A 1 167 ? 16.677 -6.029 8.865 1.00 85.31 167 LYS A O 1
ATOM 1273 N N . ASN A 1 168 ? 15.181 -7.656 9.276 1.00 82.62 168 ASN A N 1
ATOM 1274 C CA . ASN A 1 168 ? 16.031 -8.455 10.154 1.00 82.62 168 ASN A CA 1
ATOM 1275 C C . ASN A 1 168 ? 16.898 -9.482 9.400 1.00 82.62 168 ASN A C 1
ATOM 1277 O O . ASN A 1 168 ? 17.599 -10.264 10.045 1.00 82.62 168 ASN A O 1
ATOM 1281 N N . GLY A 1 169 ? 16.876 -9.474 8.060 1.00 67.12 169 GLY A N 1
ATOM 1282 C CA . GLY A 1 169 ? 17.739 -10.306 7.215 1.00 67.12 169 GLY A CA 1
ATOM 1283 C C . GLY A 1 169 ? 17.499 -11.812 7.354 1.00 67.12 169 GLY A C 1
ATOM 1284 O O . GLY A 1 169 ? 18.437 -12.587 7.164 1.00 67.12 169 GLY A O 1
ATOM 1285 N N . LYS A 1 170 ? 16.281 -12.213 7.731 1.00 49.31 170 LYS A N 1
AT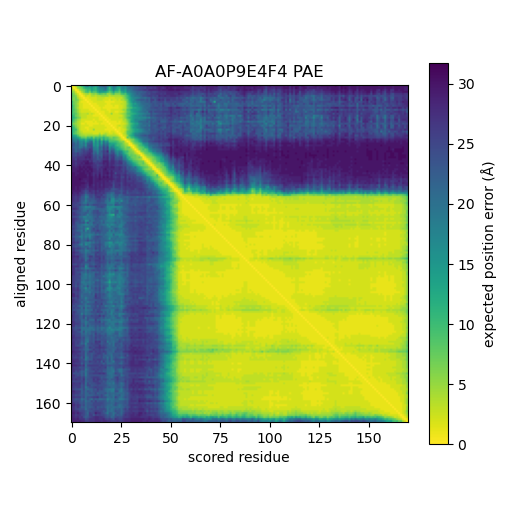OM 1286 C CA . LYS A 1 170 ? 15.847 -13.614 7.795 1.00 49.31 170 LYS A CA 1
ATOM 1287 C C . LYS A 1 170 ? 14.930 -13.962 6.638 1.00 49.31 170 LYS A C 1
ATOM 1289 O O . LYS A 1 170 ? 14.126 -13.085 6.259 1.00 49.31 170 LYS A O 1
#

Nearest PDB structures (foldseek):
  5iy7-assembly1_M  TM=5.120E-01  e=5.416E-01  Homo sapiens
  3g33-assembly1_D  TM=5.511E-01  e=3.758E+00  Homo sapiens

Mean predicted aligned error: 13.22 Å